Protein AF-A0A7J6VA48-F1 (afdb_monomer_lite)

Radius of gyration: 21.57 Å; chains: 1; bounding box: 66×34×60 Å

Secondary structure (DSSP, 8-state):
--HHHHHHHHHHHHHHHHHHHHHHHHHHHHHHTT--TT---------HHHHHHHHHHHHHHHHHHT-TT---HHHHHHHHHHHHHHHHTTSTT-HHHHHHHHHHHHHHS-HHHHHHHHHHHHHH-TT-HHHHHHHHHHHHHTT-HHHHHHHHHHHHHHHHHHHHHHT--

Structure (mmCIF, N/CA/C/O backbone):
data_AF-A0A7J6VA48-F1
#
_entry.id   AF-A0A7J6VA48-F1
#
loop_
_atom_site.group_PDB
_atom_site.id
_atom_site.type_symbol
_atom_site.label_atom_id
_atom_site.label_alt_id
_atom_site.label_comp_id
_atom_site.label_asym_id
_atom_site.label_entity_id
_atom_site.label_seq_id
_atom_site.pdbx_PDB_ins_code
_atom_site.Cartn_x
_atom_site.Cartn_y
_atom_site.Cartn_z
_atom_site.occupancy
_atom_site.B_iso_or_equiv
_atom_site.auth_seq_id
_atom_site.auth_comp_id
_atom_site.auth_asym_id
_atom_site.auth_atom_id
_atom_site.pdbx_PDB_model_num
ATOM 1 N N . MET A 1 1 ? 32.309 20.956 -33.824 1.00 56.97 1 MET A N 1
ATOM 2 C CA . MET A 1 1 ? 31.894 19.780 -33.026 1.00 56.97 1 MET A CA 1
ATOM 3 C C . MET A 1 1 ? 30.950 18.951 -33.887 1.00 56.97 1 MET A C 1
ATOM 5 O O . MET A 1 1 ? 29.949 19.485 -34.341 1.00 56.97 1 MET A O 1
ATOM 9 N N . ASN A 1 2 ? 31.323 17.721 -34.250 1.00 79.00 2 ASN A N 1
ATOM 10 C CA . ASN A 1 2 ? 30.588 16.938 -35.251 1.00 79.00 2 ASN A CA 1
ATOM 11 C C . ASN A 1 2 ? 29.346 16.295 -34.606 1.00 79.00 2 ASN A C 1
ATOM 13 O O . ASN A 1 2 ? 29.485 15.407 -33.763 1.00 79.00 2 ASN A O 1
ATOM 17 N N . PHE A 1 3 ? 28.148 16.752 -34.983 1.00 79.88 3 PHE A N 1
ATOM 18 C CA . PHE A 1 3 ? 26.863 16.301 -34.427 1.00 79.88 3 PHE A CA 1
ATOM 19 C C . PHE A 1 3 ? 26.699 14.775 -34.439 1.00 79.88 3 PHE A C 1
ATOM 21 O O . PHE A 1 3 ? 26.137 14.208 -33.506 1.00 79.88 3 PHE A O 1
ATOM 28 N N . VAL A 1 4 ? 27.259 14.094 -35.442 1.00 83.88 4 VAL A N 1
ATOM 29 C CA . VAL A 1 4 ? 27.203 12.629 -35.555 1.00 83.88 4 VAL A CA 1
ATOM 30 C C . VAL A 1 4 ? 27.999 11.939 -34.442 1.00 83.88 4 VAL A C 1
ATOM 32 O O . VAL A 1 4 ? 27.566 10.912 -33.923 1.00 83.88 4 VAL A O 1
ATOM 35 N N . MET A 1 5 ? 29.148 12.494 -34.040 1.00 82.19 5 MET A N 1
ATOM 36 C CA . MET A 1 5 ? 29.953 11.932 -32.947 1.00 82.19 5 MET A CA 1
ATOM 37 C C . MET A 1 5 ? 29.281 12.148 -31.591 1.00 82.19 5 MET A C 1
ATOM 39 O O . MET A 1 5 ? 29.255 11.230 -30.774 1.00 82.19 5 MET A O 1
ATOM 43 N N . LEU A 1 6 ? 28.674 13.321 -31.384 1.00 88.19 6 LEU A N 1
ATOM 44 C CA . LEU A 1 6 ? 27.886 13.602 -30.183 1.00 88.19 6 LEU A CA 1
ATOM 45 C C . LEU A 1 6 ? 26.678 12.656 -30.077 1.00 88.19 6 LEU A C 1
ATOM 47 O O . LEU A 1 6 ? 26.453 12.063 -29.025 1.00 88.19 6 LEU A O 1
ATOM 51 N N . ALA A 1 7 ? 25.948 12.455 -31.178 1.00 88.88 7 ALA A N 1
ATOM 52 C CA . ALA A 1 7 ? 24.801 11.552 -31.224 1.00 88.88 7 ALA A CA 1
ATOM 53 C C . ALA A 1 7 ? 25.192 10.093 -30.932 1.00 88.88 7 ALA A C 1
ATOM 55 O O . ALA A 1 7 ? 24.530 9.429 -30.137 1.00 88.88 7 ALA A O 1
ATOM 56 N N . LYS A 1 8 ? 26.290 9.595 -31.519 1.00 91.00 8 LYS A N 1
ATOM 57 C CA . LYS A 1 8 ? 26.803 8.243 -31.233 1.00 91.00 8 LYS A CA 1
ATOM 58 C C . LYS A 1 8 ? 27.210 8.078 -29.766 1.00 91.00 8 LYS A C 1
ATOM 60 O O . LYS A 1 8 ? 26.885 7.054 -29.171 1.00 91.00 8 LYS A O 1
ATOM 65 N N . GLY A 1 9 ? 27.868 9.087 -29.188 1.00 91.56 9 GLY A N 1
ATOM 66 C CA . GLY A 1 9 ? 28.232 9.103 -27.771 1.00 91.56 9 GLY A CA 1
ATOM 67 C C . GLY A 1 9 ? 27.006 8.984 -26.865 1.00 91.56 9 GLY A C 1
ATOM 68 O O . GLY A 1 9 ? 26.924 8.047 -26.072 1.00 91.56 9 GLY A O 1
ATOM 69 N N . LEU A 1 10 ? 26.007 9.851 -27.061 1.00 92.81 10 LEU A N 1
ATOM 70 C CA . LEU A 1 10 ? 24.755 9.818 -26.297 1.00 92.81 10 LEU A CA 1
ATOM 71 C C . LEU A 1 10 ? 24.026 8.476 -26.445 1.00 92.81 10 LEU A C 1
ATOM 73 O O . LEU A 1 10 ? 23.642 7.867 -25.451 1.00 92.81 10 LEU A O 1
ATOM 77 N N . LEU A 1 11 ? 23.877 7.961 -27.668 1.00 92.62 11 LEU A N 1
ATOM 78 C CA . LEU A 1 11 ? 23.224 6.666 -27.879 1.00 92.62 11 LEU A CA 1
ATOM 79 C C . LEU A 1 11 ? 23.936 5.542 -27.119 1.00 92.62 11 LEU A C 1
ATOM 81 O O . LEU A 1 11 ? 23.274 4.752 -26.452 1.00 92.62 11 LEU A O 1
ATOM 85 N N . SER A 1 12 ? 25.270 5.500 -27.161 1.00 93.81 12 SER A N 1
ATOM 86 C CA . SER A 1 12 ? 26.042 4.481 -26.442 1.00 93.81 12 SER A CA 1
ATOM 87 C C . SER A 1 12 ? 25.865 4.557 -24.920 1.00 93.81 12 SER A C 1
ATOM 89 O O . SER A 1 12 ? 25.785 3.521 -24.263 1.00 93.81 12 SER A O 1
ATOM 91 N N . GLU A 1 13 ? 25.714 5.764 -24.368 1.00 94.25 13 GLU A N 1
ATOM 92 C CA . GLU A 1 13 ? 25.504 5.981 -22.935 1.00 94.25 13 GLU A CA 1
ATOM 93 C C . GLU A 1 13 ? 24.102 5.540 -22.473 1.00 94.25 13 GLU A C 1
ATOM 95 O O . GLU A 1 13 ? 23.940 4.940 -21.406 1.00 94.25 13 GLU A O 1
ATOM 100 N N . TYR A 1 14 ? 23.066 5.822 -23.271 1.00 94.94 14 TYR A N 1
ATOM 101 C CA . TYR A 1 14 ? 21.672 5.569 -22.890 1.00 94.94 14 TYR A CA 1
ATOM 102 C C . TYR A 1 14 ? 21.154 4.183 -23.295 1.00 94.94 14 TYR A C 1
ATOM 104 O O . TYR A 1 14 ? 20.217 3.683 -22.664 1.00 94.94 14 TYR A O 1
ATOM 112 N N . GLN A 1 15 ? 21.754 3.527 -24.293 1.00 95.75 15 GLN A N 1
ATOM 113 C CA . GLN A 1 15 ? 21.295 2.225 -24.790 1.00 95.75 15 GLN A CA 1
ATOM 114 C C . GLN A 1 15 ? 21.180 1.148 -23.687 1.00 95.75 15 GLN A C 1
ATOM 116 O O . GLN A 1 15 ? 20.151 0.462 -23.650 1.00 95.75 15 GLN A O 1
ATOM 121 N N . PRO A 1 16 ? 22.143 0.991 -22.752 1.00 95.19 16 PRO A N 1
ATOM 122 C CA . PRO A 1 16 ? 22.023 0.010 -21.671 1.00 95.19 16 PRO A CA 1
ATOM 123 C C . PRO A 1 16 ? 20.893 0.345 -20.688 1.00 95.19 16 PRO A C 1
ATOM 125 O O . PRO A 1 16 ? 20.132 -0.544 -20.299 1.00 95.19 16 PRO A O 1
ATOM 128 N N . LYS A 1 17 ? 20.733 1.633 -20.338 1.00 93.50 17 LYS A N 1
ATOM 129 C CA . LYS A 1 17 ? 19.669 2.124 -19.443 1.00 93.50 17 LYS A CA 1
ATOM 130 C C . LYS A 1 17 ? 18.289 1.837 -20.043 1.00 93.50 17 LYS A C 1
ATOM 132 O O . LYS A 1 17 ? 17.420 1.288 -19.368 1.00 93.50 17 LYS A O 1
ATOM 137 N N . TYR A 1 18 ? 18.118 2.126 -21.334 1.00 95.19 18 TYR A N 1
ATOM 138 C CA . TYR A 1 18 ? 16.899 1.814 -22.078 1.00 95.19 18 TYR A CA 1
ATOM 139 C C . TYR A 1 18 ? 16.621 0.307 -22.128 1.00 95.19 18 TYR A C 1
ATOM 141 O O . TYR A 1 18 ? 15.497 -0.119 -21.867 1.00 95.19 18 TYR A O 1
ATOM 149 N N . ASN A 1 19 ? 17.631 -0.516 -22.427 1.00 95.94 19 ASN A N 1
ATOM 150 C CA . ASN A 1 19 ? 17.461 -1.968 -22.487 1.00 95.94 19 ASN A CA 1
ATOM 151 C C . ASN A 1 19 ? 17.008 -2.540 -21.136 1.00 95.94 19 ASN A C 1
ATOM 153 O O . ASN A 1 19 ? 16.064 -3.329 -21.108 1.00 95.94 19 ASN A O 1
ATOM 157 N N . SER A 1 20 ? 17.619 -2.098 -20.032 1.00 95.56 20 SER A N 1
ATOM 158 C CA . SER A 1 20 ? 17.212 -2.472 -18.672 1.00 95.56 20 SER A CA 1
ATOM 159 C C . SER A 1 20 ? 15.767 -2.049 -18.376 1.00 95.56 20 SER A C 1
ATOM 161 O O . SER A 1 20 ? 14.930 -2.881 -18.019 1.00 95.56 20 SER A O 1
ATOM 163 N N . ALA A 1 21 ? 15.425 -0.781 -18.636 1.00 95.69 21 ALA A N 1
ATOM 164 C CA . ALA A 1 21 ? 14.071 -0.266 -18.438 1.00 95.69 21 ALA A CA 1
ATOM 165 C C . ALA A 1 21 ? 13.024 -1.037 -19.261 1.00 95.69 21 ALA A C 1
ATOM 167 O O . ALA A 1 21 ? 11.941 -1.344 -18.762 1.00 95.69 21 ALA A O 1
ATOM 168 N N . ARG A 1 22 ? 13.358 -1.406 -20.503 1.00 97.69 22 ARG A N 1
ATOM 169 C CA . ARG A 1 22 ? 12.490 -2.185 -21.391 1.00 97.69 22 ARG A CA 1
ATOM 170 C C . ARG A 1 22 ? 12.239 -3.599 -20.871 1.00 97.69 22 ARG A C 1
ATOM 172 O O . ARG A 1 22 ? 11.116 -4.083 -20.993 1.00 97.69 22 ARG A O 1
ATOM 179 N N . VAL A 1 23 ? 13.248 -4.258 -20.300 1.00 97.81 23 VAL A N 1
ATOM 180 C CA . VAL A 1 23 ? 13.080 -5.582 -19.677 1.00 97.81 23 VAL A CA 1
ATOM 181 C C . VAL A 1 23 ? 12.140 -5.482 -18.477 1.00 97.81 23 VAL A C 1
ATOM 183 O O . VAL A 1 23 ? 11.144 -6.199 -18.430 1.00 97.81 23 VAL A O 1
ATOM 186 N N . VAL A 1 24 ? 12.379 -4.530 -17.570 1.00 97.81 24 VAL A N 1
ATOM 187 C CA . VAL A 1 24 ? 11.508 -4.322 -16.401 1.00 97.81 24 VAL A CA 1
ATOM 188 C C . VAL A 1 24 ? 10.078 -3.971 -16.819 1.00 97.81 24 VAL A C 1
ATOM 190 O O . VAL A 1 24 ? 9.125 -4.460 -16.219 1.00 97.81 24 VAL A O 1
ATOM 193 N N . TYR A 1 25 ? 9.906 -3.150 -17.858 1.00 97.69 25 TYR A N 1
ATOM 194 C CA . TYR A 1 25 ? 8.587 -2.829 -18.403 1.00 97.69 25 TYR A CA 1
ATOM 195 C C . TYR A 1 25 ? 7.849 -4.076 -18.905 1.00 97.69 25 TYR A C 1
ATOM 197 O O . TYR A 1 25 ? 6.679 -4.254 -18.575 1.00 97.69 25 TYR A O 1
ATOM 205 N N . ARG A 1 26 ? 8.520 -4.948 -19.668 1.00 98.31 26 ARG A N 1
ATOM 206 C CA . ARG A 1 26 ? 7.912 -6.188 -20.179 1.00 98.31 26 ARG A CA 1
ATOM 207 C C . ARG A 1 26 ? 7.466 -7.112 -19.052 1.00 98.31 26 ARG A C 1
ATOM 209 O O . ARG A 1 26 ? 6.380 -7.671 -19.137 1.00 98.31 26 ARG A O 1
ATOM 216 N N . GLU A 1 27 ? 8.271 -7.239 -18.001 1.00 98.12 27 GLU A N 1
ATOM 217 C CA . GLU A 1 27 ? 7.896 -8.030 -16.826 1.00 98.12 27 GLU A CA 1
ATOM 218 C C . GLU A 1 27 ? 6.724 -7.398 -16.068 1.00 98.12 27 GLU A C 1
ATOM 220 O O . GLU A 1 27 ? 5.746 -8.084 -15.787 1.00 98.12 27 GLU A O 1
ATOM 225 N N . ARG A 1 28 ? 6.751 -6.079 -15.831 1.00 98.38 28 ARG A N 1
ATOM 226 C CA . ARG A 1 28 ? 5.640 -5.350 -15.196 1.00 98.38 28 ARG A CA 1
ATOM 227 C C . ARG A 1 28 ? 4.329 -5.514 -15.953 1.00 98.38 28 ARG A C 1
ATOM 229 O O . ARG A 1 28 ? 3.280 -5.666 -15.332 1.00 98.38 28 ARG A O 1
ATOM 236 N N . LYS A 1 29 ? 4.387 -5.444 -17.285 1.00 98.06 29 LYS A N 1
ATOM 237 C CA . LYS A 1 29 ? 3.209 -5.498 -18.149 1.00 98.06 29 LYS A CA 1
ATOM 238 C C . LYS A 1 29 ? 2.373 -6.757 -17.895 1.00 98.06 29 LYS A C 1
ATOM 240 O O . LYS A 1 29 ? 1.157 -6.657 -17.894 1.00 98.06 29 LYS A O 1
ATOM 245 N N . LYS A 1 30 ? 3.005 -7.888 -17.565 1.00 98.38 30 LYS A N 1
ATOM 246 C CA . LYS A 1 30 ? 2.307 -9.139 -17.221 1.00 98.38 30 LYS A CA 1
ATOM 247 C C . LYS A 1 30 ? 1.344 -8.983 -16.039 1.00 98.38 30 LYS A C 1
ATOM 249 O O . LYS A 1 30 ? 0.289 -9.593 -16.050 1.00 98.38 30 LYS A O 1
ATOM 254 N N . TYR A 1 31 ? 1.698 -8.163 -15.049 1.00 98.38 31 TYR A N 1
ATOM 255 C CA . TYR A 1 31 ? 0.857 -7.895 -13.879 1.00 98.38 31 TYR A CA 1
ATOM 256 C C . TYR A 1 31 ? -0.189 -6.817 -14.166 1.00 98.38 31 TYR A C 1
ATOM 258 O O . TYR A 1 31 ? -1.342 -6.950 -13.781 1.00 98.38 31 TYR A O 1
ATOM 266 N N . VAL A 1 32 ? 0.215 -5.751 -14.862 1.00 97.62 32 VAL A N 1
ATOM 267 C CA . VAL A 1 32 ? -0.674 -4.635 -15.228 1.00 97.62 32 VAL A CA 1
ATOM 268 C C . VAL A 1 32 ? -1.808 -5.088 -16.150 1.00 97.62 32 VAL A C 1
ATOM 270 O O . VAL A 1 32 ? -2.923 -4.597 -16.017 1.00 97.62 32 VAL A O 1
ATOM 273 N N . ASP A 1 33 ? -1.545 -6.048 -17.037 1.00 97.81 33 ASP A N 1
ATOM 274 C CA . ASP A 1 33 ? -2.553 -6.612 -17.939 1.00 97.81 33 ASP A CA 1
ATOM 275 C C . ASP A 1 33 ? -3.579 -7.511 -17.209 1.00 97.81 33 ASP A C 1
ATOM 277 O O . ASP A 1 33 ? -4.615 -7.831 -17.786 1.00 97.81 33 ASP A O 1
ATOM 281 N N . GLU A 1 34 ? -3.332 -7.913 -15.950 1.00 97.81 34 GLU A N 1
ATOM 282 C CA . GLU A 1 34 ? -4.320 -8.625 -15.113 1.00 97.81 34 GLU A CA 1
ATOM 283 C C . GLU A 1 34 ? -5.321 -7.671 -14.421 1.00 97.81 34 GLU A C 1
ATOM 285 O O . GLU A 1 34 ? -6.350 -8.131 -13.913 1.00 97.81 34 GLU A O 1
ATOM 290 N N . ILE A 1 35 ? -5.037 -6.362 -14.393 1.00 97.94 35 ILE A N 1
ATOM 291 C CA . ILE A 1 35 ? -5.826 -5.356 -13.669 1.00 97.94 35 ILE A CA 1
ATOM 292 C C . ILE A 1 35 ? -6.985 -4.845 -14.533 1.00 97.94 35 ILE A C 1
ATOM 294 O O . ILE A 1 35 ? -6.794 -4.422 -15.673 1.00 97.94 35 ILE A O 1
ATOM 298 N N . ASP A 1 36 ? -8.186 -4.852 -13.957 1.00 96.12 36 ASP A N 1
ATOM 299 C CA . ASP A 1 36 ? -9.391 -4.235 -14.512 1.00 96.12 36 ASP A CA 1
ATOM 300 C C . ASP A 1 36 ? -9.459 -2.761 -14.084 1.00 96.12 36 ASP A C 1
ATOM 302 O O . ASP A 1 36 ? -9.802 -2.441 -12.945 1.00 96.12 36 ASP A O 1
ATOM 306 N N . TRP A 1 37 ? -9.108 -1.864 -15.005 1.00 94.00 37 TRP A N 1
ATOM 307 C CA . TRP A 1 37 ? -9.045 -0.419 -14.763 1.00 94.00 37 TRP A CA 1
ATOM 308 C C . TRP A 1 37 ? -10.420 0.258 -14.705 1.00 94.00 37 TRP A C 1
ATOM 310 O O . TRP A 1 37 ? -10.493 1.409 -14.272 1.00 94.00 37 TRP A O 1
ATOM 320 N N . ASP A 1 38 ? -11.484 -0.451 -15.094 1.00 93.81 38 ASP A N 1
ATOM 321 C CA . ASP A 1 38 ? -12.867 0.035 -15.075 1.00 93.81 38 ASP A CA 1
ATOM 322 C C . ASP A 1 38 ? -13.609 -0.377 -13.787 1.00 93.81 38 ASP A C 1
ATOM 324 O O . ASP A 1 38 ? -14.791 -0.072 -13.604 1.00 93.81 38 ASP A O 1
ATOM 328 N N . MET A 1 39 ? -12.931 -1.081 -12.872 1.00 92.19 39 MET A N 1
ATOM 329 C CA . MET A 1 39 ? -13.490 -1.455 -11.576 1.00 92.19 39 MET A CA 1
ATOM 330 C C . MET A 1 39 ? -13.766 -0.211 -10.716 1.00 92.19 39 MET A C 1
ATOM 332 O O . MET A 1 39 ? -12.964 0.715 -10.649 1.00 92.19 39 MET A O 1
ATOM 336 N N . LEU A 1 40 ? -14.898 -0.203 -10.011 1.00 92.50 40 LEU A N 1
ATOM 337 C CA . LEU A 1 40 ? -15.221 0.841 -9.040 1.00 92.50 40 LEU A CA 1
ATOM 338 C C . LEU A 1 40 ? -14.761 0.432 -7.640 1.00 92.50 40 LEU A C 1
ATOM 340 O O . LEU A 1 40 ? -14.860 -0.738 -7.266 1.00 92.50 40 LEU A O 1
ATOM 344 N N . ALA A 1 41 ? -14.327 1.412 -6.849 1.00 94.19 41 ALA A N 1
ATOM 345 C CA . ALA A 1 41 ? -14.080 1.223 -5.428 1.00 94.19 41 ALA A CA 1
ATOM 346 C C . ALA A 1 41 ? -15.403 1.060 -4.676 1.00 94.19 41 ALA A C 1
ATOM 348 O O . ALA A 1 41 ? -16.029 2.036 -4.268 1.00 94.19 41 ALA A O 1
ATOM 349 N N . VAL A 1 42 ? -15.823 -0.190 -4.508 1.00 92.69 42 VAL A N 1
ATOM 350 C CA . VAL A 1 42 ? -16.987 -0.577 -3.705 1.00 92.69 42 VAL A CA 1
ATOM 351 C C . VAL A 1 42 ? -16.548 -1.477 -2.547 1.00 92.69 42 VAL A C 1
ATOM 353 O O . VAL A 1 42 ? -15.494 -2.118 -2.641 1.00 92.69 42 VAL A O 1
ATOM 356 N N . PRO A 1 43 ? -17.305 -1.524 -1.436 1.00 94.06 43 PRO A N 1
ATOM 357 C CA . PRO A 1 43 ? -17.053 -2.482 -0.367 1.00 94.06 43 PRO A CA 1
ATOM 358 C C . PRO A 1 43 ? -17.013 -3.925 -0.897 1.00 94.06 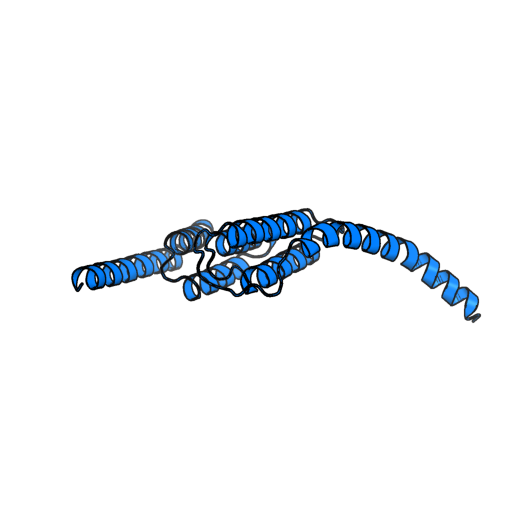43 PRO A C 1
ATOM 360 O O . PRO A 1 43 ? -17.830 -4.261 -1.757 1.00 94.06 43 PRO A O 1
ATOM 363 N N . PRO A 1 44 ? -16.088 -4.774 -0.409 1.00 92.12 44 PRO A N 1
ATOM 364 C CA . PRO A 1 44 ? -15.977 -6.154 -0.868 1.00 92.12 44 PRO A CA 1
ATOM 365 C C . PRO A 1 44 ? -17.277 -6.921 -0.619 1.00 92.12 44 PRO A C 1
ATOM 367 O O . PRO A 1 44 ? -17.771 -6.977 0.507 1.00 92.12 44 PRO A O 1
ATOM 370 N N . THR A 1 45 ? -17.802 -7.553 -1.666 1.00 93.25 45 THR A N 1
ATOM 371 C CA . THR A 1 45 ? -18.955 -8.462 -1.584 1.00 93.25 45 THR A CA 1
ATOM 372 C C . THR A 1 45 ? -18.526 -9.927 -1.494 1.00 93.25 45 THR A C 1
ATOM 374 O O . THR A 1 45 ? -19.345 -10.801 -1.216 1.00 93.25 45 THR A O 1
ATOM 377 N N . GLY A 1 46 ? -17.235 -10.200 -1.717 1.00 90.69 46 GLY A N 1
ATOM 378 C CA . GLY A 1 46 ? -16.671 -11.548 -1.765 1.00 90.69 46 GLY A CA 1
ATOM 379 C C . GLY A 1 46 ? -16.862 -12.214 -3.126 1.00 90.69 46 GLY A C 1
ATOM 380 O O . GLY A 1 46 ? -16.786 -13.439 -3.239 1.00 90.69 46 GLY A O 1
ATOM 381 N N . SER A 1 47 ? -17.139 -11.432 -4.174 1.00 94.44 47 SER A N 1
ATOM 382 C CA . SER A 1 47 ? -17.314 -11.990 -5.512 1.00 94.44 47 SER A CA 1
ATOM 383 C C . SER A 1 47 ? -15.991 -12.520 -6.068 1.00 94.44 47 SER A C 1
ATOM 385 O O . SER A 1 47 ? -14.911 -11.982 -5.819 1.00 94.44 47 SER A O 1
ATOM 387 N N . TYR A 1 48 ? -16.070 -13.542 -6.920 1.00 94.12 48 TYR A N 1
ATOM 388 C CA . TYR A 1 48 ? -14.883 -14.084 -7.587 1.00 94.12 48 TYR A CA 1
ATOM 389 C C . TYR A 1 48 ? -14.119 -13.022 -8.402 1.00 94.12 48 TYR A C 1
ATOM 391 O O . TYR A 1 48 ? -12.889 -13.053 -8.472 1.00 94.12 48 TYR A O 1
ATOM 399 N N . LYS A 1 49 ? -14.835 -12.071 -9.022 1.00 92.75 49 LYS A N 1
ATOM 400 C CA . LYS A 1 49 ? -14.216 -10.996 -9.811 1.00 92.75 49 LYS A CA 1
ATOM 401 C C . LYS A 1 49 ? -13.391 -10.062 -8.920 1.00 92.75 49 LYS A C 1
ATOM 403 O O . LYS A 1 49 ? -12.262 -9.742 -9.285 1.00 92.75 49 LYS A O 1
ATOM 408 N N . GLU A 1 50 ? -13.939 -9.659 -7.775 1.00 93.69 50 GLU A N 1
ATOM 409 C CA . GLU A 1 50 ? -13.239 -8.839 -6.778 1.00 93.69 50 GLU A CA 1
ATOM 410 C C . GLU A 1 50 ? -12.002 -9.558 -6.247 1.00 93.69 50 GLU A C 1
ATOM 412 O O . GLU A 1 50 ? -10.915 -8.992 -6.288 1.00 93.69 50 GLU A O 1
ATOM 417 N N . GLU A 1 51 ? -12.139 -10.823 -5.844 1.00 95.31 51 GLU A N 1
ATOM 418 C CA . GLU A 1 51 ? -11.027 -11.610 -5.303 1.00 95.31 51 GLU A CA 1
ATOM 419 C C . GLU A 1 51 ? -9.884 -11.747 -6.320 1.00 95.31 51 GLU A C 1
ATOM 421 O O . GLU A 1 51 ? -8.703 -11.598 -5.998 1.00 95.31 51 GLU A O 1
ATOM 426 N N . LYS A 1 52 ? -10.225 -11.953 -7.598 1.00 96.88 52 LYS A N 1
ATOM 427 C CA . LYS A 1 52 ? -9.238 -11.978 -8.680 1.00 96.88 52 LYS A CA 1
ATOM 428 C C . LYS A 1 52 ? -8.500 -10.641 -8.810 1.00 96.88 52 LYS A C 1
ATOM 430 O O . LYS A 1 52 ? -7.281 -10.647 -8.983 1.00 96.88 52 LYS A O 1
ATOM 435 N N . GLN A 1 53 ? -9.211 -9.515 -8.737 1.00 97.06 53 GLN A N 1
ATOM 436 C CA . GLN A 1 53 ? -8.606 -8.180 -8.826 1.00 97.06 53 GLN A CA 1
ATOM 437 C C . GLN A 1 53 ? -7.763 -7.843 -7.594 1.00 97.06 53 GLN A C 1
ATOM 439 O O . GLN A 1 53 ? -6.645 -7.347 -7.729 1.00 97.06 53 GLN A O 1
ATOM 444 N N . TYR A 1 54 ? -8.238 -8.206 -6.406 1.00 97.12 54 TYR A N 1
ATOM 445 C CA . TYR A 1 54 ? -7.489 -8.127 -5.158 1.00 97.12 54 TYR A CA 1
ATOM 446 C C . TYR A 1 54 ? -6.141 -8.860 -5.263 1.00 97.12 54 TYR A C 1
ATOM 448 O O . TYR A 1 54 ? -5.077 -8.284 -5.011 1.00 97.12 54 TYR A O 1
ATOM 456 N N . MET A 1 55 ? -6.157 -10.103 -5.748 1.00 98.19 55 MET A N 1
ATOM 457 C CA . MET A 1 55 ? -4.940 -10.888 -5.956 1.00 98.19 55 MET A CA 1
ATOM 458 C C . MET A 1 55 ? -4.025 -10.294 -7.039 1.00 98.19 55 MET A C 1
ATOM 460 O O . MET A 1 55 ? -2.804 -10.296 -6.866 1.00 98.19 55 MET A O 1
ATOM 464 N N . ALA A 1 56 ? -4.575 -9.759 -8.135 1.00 98.50 56 ALA A N 1
ATOM 465 C CA . ALA A 1 56 ? -3.794 -9.106 -9.191 1.00 98.50 56 ALA A CA 1
ATOM 466 C C . ALA A 1 56 ? -3.016 -7.888 -8.659 1.00 98.50 56 ALA A C 1
ATOM 468 O O . ALA A 1 56 ? -1.802 -7.781 -8.868 1.00 98.50 56 ALA A O 1
ATOM 469 N N . TRP A 1 57 ? -3.675 -7.022 -7.882 1.00 98.56 57 TRP A N 1
ATOM 470 C CA . TRP A 1 57 ? -3.030 -5.876 -7.240 1.00 98.56 57 TRP A CA 1
ATOM 471 C C . TRP A 1 57 ? -1.930 -6.292 -6.263 1.00 98.56 57 TRP A C 1
ATOM 473 O O . TRP A 1 57 ? -0.830 -5.735 -6.304 1.00 98.56 57 TRP A O 1
ATOM 483 N N . LYS A 1 58 ? -2.166 -7.318 -5.434 1.00 98.56 58 LYS A N 1
ATOM 484 C CA . LYS A 1 58 ? -1.143 -7.832 -4.506 1.00 98.56 58 LYS A CA 1
ATOM 485 C C . LYS A 1 58 ? 0.088 -8.366 -5.224 1.00 98.56 58 LYS A C 1
ATOM 487 O O . LYS A 1 58 ? 1.205 -8.109 -4.774 1.00 98.56 58 LYS A O 1
ATOM 492 N N . LYS A 1 59 ? -0.083 -9.054 -6.359 1.00 98.69 59 LYS A N 1
ATOM 493 C CA . LYS A 1 59 ? 1.049 -9.491 -7.191 1.00 98.69 59 LYS A CA 1
ATOM 494 C C . LYS A 1 59 ? 1.841 -8.302 -7.742 1.00 98.69 59 LYS A C 1
ATOM 496 O O . LYS A 1 59 ? 3.068 -8.329 -7.685 1.00 98.69 59 LYS A O 1
ATOM 501 N N . LEU A 1 60 ? 1.171 -7.255 -8.239 1.00 98.75 60 LEU A N 1
ATOM 502 C CA . LEU A 1 60 ? 1.851 -6.055 -8.744 1.00 98.75 60 LEU A CA 1
ATOM 503 C C . LEU A 1 60 ? 2.621 -5.325 -7.631 1.00 98.75 60 LEU A C 1
ATOM 505 O O . LEU A 1 60 ? 3.774 -4.940 -7.828 1.00 98.75 60 LEU A O 1
ATOM 509 N N . ILE A 1 61 ? 2.018 -5.176 -6.449 1.00 98.75 61 ILE A N 1
ATOM 510 C CA . ILE A 1 61 ? 2.675 -4.582 -5.276 1.00 98.75 61 ILE A CA 1
ATOM 511 C C . ILE A 1 61 ? 3.904 -5.406 -4.880 1.00 98.75 61 ILE A C 1
ATOM 513 O O . ILE A 1 61 ? 4.979 -4.842 -4.679 1.00 98.75 61 ILE A O 1
ATOM 517 N N . ALA A 1 62 ? 3.781 -6.735 -4.810 1.00 98.62 62 ALA A N 1
ATOM 518 C CA . ALA A 1 62 ? 4.899 -7.624 -4.501 1.00 98.62 62 ALA A CA 1
ATOM 519 C C . ALA A 1 62 ? 6.029 -7.519 -5.540 1.00 98.62 62 ALA A C 1
ATOM 521 O O . ALA A 1 62 ? 7.203 -7.471 -5.171 1.00 98.62 62 ALA A O 1
ATOM 522 N N . PHE A 1 63 ? 5.682 -7.417 -6.827 1.00 98.62 63 PHE A N 1
ATOM 523 C CA . PHE A 1 63 ? 6.648 -7.191 -7.900 1.00 98.62 63 PHE A CA 1
ATOM 524 C C . PHE A 1 63 ? 7.430 -5.885 -7.699 1.00 98.62 63 PHE A C 1
ATOM 526 O O . PHE A 1 63 ? 8.656 -5.899 -7.780 1.00 98.62 63 PHE A O 1
ATOM 533 N N . GLU A 1 64 ? 6.761 -4.770 -7.389 1.00 98.44 64 GLU A N 1
ATOM 534 C CA . GLU A 1 64 ? 7.441 -3.486 -7.153 1.00 98.44 64 GLU A CA 1
ATOM 535 C C . GLU A 1 64 ? 8.244 -3.484 -5.837 1.00 98.44 64 GLU A C 1
ATOM 537 O O . GLU A 1 64 ? 9.344 -2.927 -5.804 1.00 98.44 64 GLU A O 1
ATOM 542 N N . LYS A 1 65 ? 7.771 -4.169 -4.781 1.00 98.06 65 LYS A N 1
ATOM 543 C CA . LYS A 1 65 ? 8.536 -4.399 -3.535 1.00 98.06 65 LYS A CA 1
ATOM 544 C C . LYS A 1 65 ? 9.852 -5.143 -3.780 1.00 98.06 65 LYS A C 1
ATOM 546 O O . LYS A 1 65 ? 10.818 -4.918 -3.056 1.00 98.06 65 LYS A O 1
ATOM 551 N N . GLY A 1 66 ? 9.918 -5.971 -4.823 1.00 97.94 66 GLY A N 1
ATOM 552 C CA . GLY A 1 66 ? 11.141 -6.646 -5.261 1.00 97.94 66 GLY A CA 1
ATOM 553 C C . GLY A 1 66 ? 12.212 -5.725 -5.860 1.00 97.94 66 GLY A C 1
ATOM 554 O O . GLY A 1 66 ? 13.290 -6.211 -6.195 1.00 97.94 66 GLY A O 1
ATOM 555 N N . ASN A 1 67 ? 11.937 -4.421 -6.012 1.00 97.69 67 ASN A N 1
ATOM 556 C CA . ASN A 1 67 ? 12.829 -3.429 -6.621 1.00 97.69 67 ASN A CA 1
ATOM 557 C C . ASN A 1 67 ? 13.442 -3.927 -7.951 1.00 97.69 67 ASN A C 1
ATOM 559 O O . ASN A 1 67 ? 14.667 -4.049 -8.081 1.00 97.69 67 ASN A O 1
ATOM 563 N N . PRO A 1 68 ? 12.614 -4.243 -8.965 1.00 97.44 68 PRO A N 1
ATOM 564 C CA . PRO A 1 68 ? 13.081 -4.875 -10.198 1.00 97.44 68 PRO A CA 1
ATOM 565 C C . PRO A 1 68 ? 14.044 -3.983 -10.998 1.00 97.44 68 PRO A C 1
ATOM 567 O O . PRO A 1 68 ? 14.839 -4.485 -11.789 1.00 97.44 68 PRO A O 1
ATOM 570 N N . GLN A 1 69 ? 14.012 -2.663 -10.783 1.00 95.19 69 GLN A N 1
ATOM 571 C CA . GLN A 1 69 ? 14.950 -1.707 -11.374 1.00 95.19 69 GLN A CA 1
ATOM 572 C C . GLN A 1 69 ? 16.301 -1.653 -10.659 1.00 95.19 69 GLN A C 1
ATOM 574 O O . GLN A 1 69 ? 17.223 -1.046 -11.201 1.00 95.19 69 GLN A O 1
ATOM 579 N N . ARG A 1 70 ? 16.421 -2.250 -9.464 1.00 95.69 70 ARG A N 1
ATOM 580 C CA . ARG A 1 70 ? 17.612 -2.179 -8.604 1.00 95.69 70 ARG A CA 1
ATOM 581 C C . ARG A 1 70 ? 18.059 -0.733 -8.361 1.00 95.69 70 ARG A C 1
ATOM 583 O O . ARG A 1 70 ? 19.241 -0.411 -8.454 1.00 95.69 70 ARG A O 1
ATOM 590 N N . ILE A 1 71 ? 17.087 0.140 -8.105 1.00 95.88 71 ILE A N 1
ATOM 591 C CA . ILE A 1 71 ? 17.310 1.561 -7.808 1.00 95.88 71 ILE A CA 1
ATOM 592 C C . ILE A 1 71 ? 17.513 1.777 -6.310 1.00 95.88 71 ILE A C 1
ATOM 594 O O . ILE A 1 71 ? 17.329 0.857 -5.510 1.00 95.88 71 ILE A O 1
ATOM 598 N N . ASP A 1 72 ? 17.899 2.994 -5.931 1.00 96.69 72 ASP A N 1
ATOM 599 C CA . ASP A 1 72 ? 18.068 3.360 -4.530 1.00 96.69 72 ASP A CA 1
ATOM 600 C C . ASP A 1 72 ? 16.769 3.174 -3.727 1.00 96.69 72 ASP A C 1
ATOM 602 O O . ASP A 1 72 ? 15.655 3.268 -4.254 1.00 96.69 72 ASP A O 1
ATOM 606 N N . THR A 1 73 ? 16.924 2.924 -2.428 1.00 95.81 73 THR A N 1
ATOM 607 C CA . THR A 1 73 ? 15.817 2.623 -1.517 1.00 95.81 7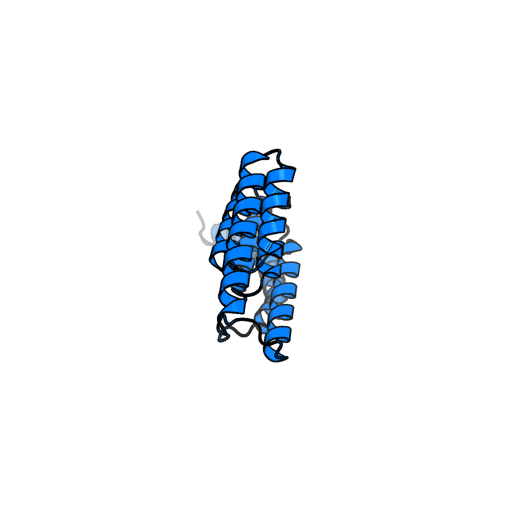3 THR A CA 1
ATOM 608 C C . THR A 1 73 ? 14.754 3.721 -1.506 1.00 95.81 73 THR A C 1
ATOM 610 O O . THR A 1 73 ? 13.564 3.413 -1.523 1.00 95.81 73 THR A O 1
ATOM 613 N N . ALA A 1 74 ? 15.146 4.999 -1.536 1.00 96.06 74 ALA A N 1
ATOM 614 C CA . ALA A 1 74 ? 14.191 6.103 -1.498 1.00 96.06 74 ALA A CA 1
ATOM 615 C C . ALA A 1 74 ? 13.339 6.152 -2.776 1.00 96.06 74 ALA A C 1
ATOM 617 O O . ALA A 1 74 ? 12.113 6.265 -2.700 1.00 96.06 74 ALA A O 1
ATOM 618 N N . SER A 1 75 ? 13.959 6.011 -3.949 1.00 97.38 75 SER A N 1
ATOM 619 C CA . SER A 1 75 ? 13.246 5.951 -5.229 1.00 97.38 75 SER A CA 1
ATOM 620 C C . SER A 1 75 ? 12.377 4.698 -5.348 1.00 97.38 75 SER A C 1
ATOM 622 O O . SER A 1 75 ? 11.235 4.792 -5.806 1.00 97.38 75 SER A O 1
ATOM 624 N N . SER A 1 76 ? 12.871 3.544 -4.888 1.00 97.75 76 SER A N 1
ATOM 625 C CA . SER A 1 76 ? 12.098 2.298 -4.829 1.00 97.75 76 SER A CA 1
ATOM 626 C C . SER A 1 76 ? 10.853 2.465 -3.956 1.00 97.75 76 SER A C 1
ATOM 628 O O . SER A 1 76 ? 9.743 2.160 -4.389 1.00 97.75 76 SER A O 1
ATOM 630 N N . ASN A 1 77 ? 10.996 3.042 -2.762 1.00 97.44 77 ASN A N 1
ATOM 631 C CA . ASN A 1 77 ? 9.871 3.274 -1.857 1.00 97.44 77 ASN A CA 1
ATOM 632 C C . ASN A 1 77 ? 8.833 4.237 -2.426 1.00 97.44 77 ASN A C 1
ATOM 634 O O . ASN A 1 77 ? 7.641 3.974 -2.296 1.00 97.44 77 ASN A O 1
ATOM 638 N N . ARG A 1 78 ? 9.246 5.316 -3.108 1.00 97.81 78 ARG A N 1
ATOM 639 C CA . ARG A 1 78 ? 8.298 6.209 -3.803 1.00 97.81 78 ARG A CA 1
ATOM 640 C C . ARG A 1 78 ? 7.497 5.465 -4.867 1.00 97.81 78 ARG A C 1
ATOM 642 O O . ARG A 1 78 ? 6.306 5.713 -5.022 1.00 97.81 78 ARG A O 1
ATOM 649 N N . ARG A 1 79 ? 8.137 4.543 -5.586 1.00 97.88 79 ARG A N 1
ATOM 650 C CA . ARG A 1 79 ? 7.486 3.734 -6.619 1.00 97.88 79 ARG A CA 1
ATOM 651 C C . ARG A 1 79 ? 6.485 2.732 -6.035 1.00 97.88 79 ARG A C 1
ATOM 653 O O . ARG A 1 79 ? 5.387 2.578 -6.569 1.00 97.88 79 ARG A O 1
ATOM 660 N N . ILE A 1 80 ? 6.843 2.090 -4.928 1.00 98.50 80 ILE A N 1
ATOM 661 C CA . ILE A 1 80 ? 5.957 1.176 -4.198 1.00 98.50 80 ILE A CA 1
ATOM 662 C C . ILE A 1 80 ? 4.767 1.950 -3.625 1.00 98.50 80 ILE A C 1
ATOM 664 O O . ILE A 1 80 ? 3.626 1.553 -3.837 1.00 98.50 80 ILE A O 1
ATOM 668 N N . ALA A 1 81 ? 5.015 3.103 -2.996 1.00 98.50 81 ALA A N 1
ATOM 669 C CA . ALA A 1 81 ? 3.967 3.984 -2.490 1.00 98.50 81 ALA A CA 1
ATOM 670 C C . ALA A 1 81 ? 3.010 4.431 -3.600 1.00 98.50 81 ALA A C 1
ATOM 672 O O . ALA A 1 81 ? 1.801 4.344 -3.431 1.00 98.50 81 ALA A O 1
ATOM 673 N N . PHE A 1 82 ? 3.535 4.823 -4.765 1.00 98.50 82 PHE A N 1
ATOM 674 C CA . PHE A 1 82 ? 2.702 5.140 -5.925 1.00 98.50 82 PHE A CA 1
ATOM 675 C C . PHE A 1 82 ? 1.808 3.959 -6.328 1.00 98.50 82 PHE A C 1
ATOM 677 O O . PHE A 1 82 ? 0.627 4.147 -6.589 1.00 98.50 82 PHE A O 1
ATOM 684 N N . THR A 1 83 ? 2.339 2.736 -6.321 1.00 98.62 83 THR A N 1
ATOM 685 C CA . THR A 1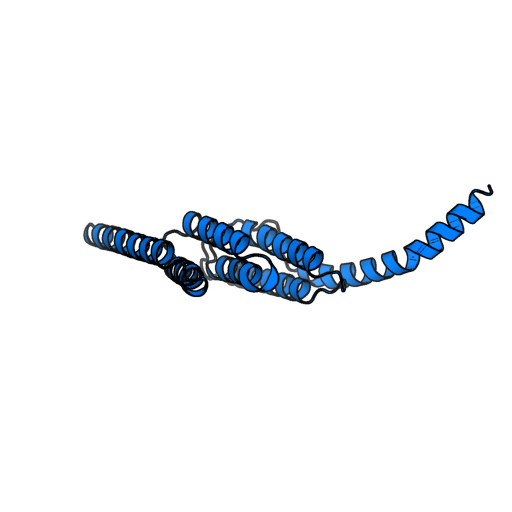 83 ? 1.572 1.525 -6.661 1.00 98.62 83 THR A CA 1
ATOM 686 C C . THR A 1 83 ? 0.456 1.250 -5.648 1.00 98.62 83 THR A C 1
ATOM 688 O O . THR A 1 83 ? -0.645 0.885 -6.052 1.00 98.62 83 THR A O 1
ATOM 691 N N . TYR A 1 84 ? 0.696 1.484 -4.354 1.00 98.75 84 TYR A N 1
ATOM 692 C CA . TYR A 1 84 ? -0.352 1.427 -3.332 1.00 98.75 84 TYR A CA 1
ATOM 693 C C . TYR A 1 84 ? -1.432 2.485 -3.527 1.00 98.75 84 TYR A C 1
ATOM 695 O O . TYR A 1 84 ? -2.608 2.160 -3.427 1.00 98.75 84 TYR A O 1
ATOM 703 N N . GLU A 1 85 ? -1.061 3.731 -3.828 1.00 98.50 85 GLU A N 1
ATOM 704 C CA . GLU A 1 85 ? -2.046 4.788 -4.083 1.00 98.50 85 GLU A CA 1
ATOM 705 C C . GLU A 1 85 ? -2.926 4.443 -5.290 1.00 98.50 85 GLU A C 1
ATOM 707 O O . GLU A 1 85 ? -4.135 4.630 -5.227 1.00 98.50 85 GLU A O 1
ATOM 712 N N . GLN A 1 86 ? -2.348 3.879 -6.359 1.00 98.19 86 GLN A N 1
ATOM 713 C CA . GLN A 1 86 ? -3.129 3.375 -7.495 1.00 98.19 86 GLN A CA 1
ATOM 714 C C . GLN A 1 86 ? -4.046 2.217 -7.083 1.00 98.19 86 GLN A C 1
ATOM 716 O O . GLN A 1 86 ? -5.225 2.231 -7.412 1.00 98.19 86 GLN A O 1
ATOM 721 N N . CYS A 1 87 ? -3.537 1.249 -6.317 1.00 98.50 87 CYS A N 1
ATOM 722 C CA . CYS A 1 87 ? -4.328 0.134 -5.793 1.00 98.50 87 CYS A CA 1
ATOM 723 C C . CYS A 1 87 ? -5.536 0.626 -4.978 1.00 98.50 87 CYS A C 1
ATOM 725 O O . CYS A 1 87 ? -6.662 0.178 -5.187 1.00 98.50 87 CYS A O 1
ATOM 727 N N . LEU A 1 88 ? -5.326 1.610 -4.102 1.00 98.25 88 LEU A N 1
ATOM 728 C CA . LEU A 1 88 ? -6.363 2.196 -3.253 1.00 98.25 88 LEU A CA 1
ATOM 729 C C . LEU A 1 88 ? -7.421 2.996 -4.023 1.00 98.25 88 LEU A C 1
ATOM 731 O O . LEU A 1 88 ? -8.481 3.251 -3.460 1.00 98.25 88 LEU A O 1
ATOM 735 N N . MET A 1 89 ? -7.199 3.352 -5.294 1.00 96.75 89 MET A N 1
ATOM 736 C CA . MET A 1 89 ? -8.265 3.899 -6.148 1.00 96.75 89 MET A CA 1
ATOM 737 C C . MET A 1 89 ? -9.352 2.861 -6.461 1.00 96.75 89 MET A C 1
ATOM 739 O O . MET A 1 89 ? -10.472 3.245 -6.781 1.00 96.75 89 MET A O 1
ATOM 743 N N . TYR A 1 90 ? -9.031 1.569 -6.345 1.00 96.62 90 TYR A N 1
ATOM 744 C CA . TYR A 1 90 ? -9.912 0.443 -6.670 1.00 96.62 90 TYR A CA 1
ATOM 745 C C . TYR A 1 90 ? -10.283 -0.379 -5.436 1.00 96.62 90 TYR A C 1
ATOM 747 O O . TYR A 1 90 ? -11.422 -0.802 -5.277 1.00 96.62 90 TYR A O 1
ATOM 755 N N . LEU A 1 91 ? -9.327 -0.584 -4.531 1.00 97.38 91 LEU A N 1
ATOM 756 C CA . LEU A 1 91 ? -9.476 -1.389 -3.318 1.00 97.38 91 LEU A CA 1
ATOM 757 C C . LEU A 1 91 ? -9.563 -0.505 -2.066 1.00 97.38 91 LEU A C 1
ATOM 759 O O . LEU A 1 91 ? -9.085 -0.866 -0.995 1.00 97.38 91 LEU A O 1
ATOM 763 N N . TYR A 1 92 ? -10.183 0.671 -2.198 1.00 97.88 92 TYR A N 1
ATOM 764 C CA . TYR A 1 92 ? -10.297 1.671 -1.130 1.00 97.88 92 TYR A CA 1
ATOM 765 C C . TYR A 1 92 ? -10.913 1.113 0.161 1.00 97.88 92 TYR A C 1
ATOM 767 O O . TYR A 1 92 ? -10.530 1.512 1.261 1.00 97.88 92 TYR A O 1
ATOM 775 N N . HIS A 1 93 ? -11.848 0.169 0.023 1.00 97.12 93 HIS A N 1
ATOM 776 C CA . HIS A 1 93 ? -12.605 -0.414 1.127 1.00 97.12 93 HIS A CA 1
ATOM 777 C C . HIS A 1 93 ? -11.983 -1.688 1.722 1.00 97.12 93 HIS A C 1
ATOM 779 O O . HIS A 1 93 ? -12.666 -2.417 2.436 1.00 97.12 93 HIS A O 1
ATOM 785 N N . TYR A 1 94 ? -10.712 -1.969 1.426 1.00 97.50 94 TYR A N 1
ATOM 786 C CA . TYR A 1 94 ? -10.009 -3.175 1.867 1.00 97.50 94 TYR A CA 1
ATOM 787 C C . TYR A 1 94 ? -9.027 -2.812 2.997 1.00 97.50 94 TYR A C 1
ATOM 789 O O . TYR A 1 94 ? -7.976 -2.217 2.726 1.00 97.50 94 TYR A O 1
ATOM 797 N N . PRO A 1 95 ? -9.346 -3.120 4.274 1.00 97.75 95 PRO A N 1
ATOM 798 C CA . PRO A 1 95 ? -8.520 -2.717 5.414 1.00 97.75 95 PRO A CA 1
ATOM 799 C C . PRO A 1 95 ? -7.082 -3.238 5.355 1.00 97.75 95 PRO A C 1
ATOM 801 O O . PRO A 1 95 ? -6.140 -2.562 5.763 1.00 97.75 95 PRO A O 1
ATOM 804 N N . ASP A 1 96 ? -6.894 -4.440 4.825 1.00 97.62 96 ASP A N 1
ATOM 805 C CA . ASP A 1 96 ? -5.599 -5.104 4.745 1.00 97.62 96 ASP A CA 1
ATOM 806 C C . ASP A 1 96 ? -4.636 -4.407 3.767 1.00 97.62 96 ASP A C 1
ATOM 808 O O . ASP A 1 96 ? -3.432 -4.368 4.024 1.00 97.62 96 ASP A O 1
ATOM 812 N N . ILE A 1 97 ? -5.149 -3.786 2.696 1.00 98.50 97 ILE A N 1
ATOM 813 C CA . ILE A 1 97 ? -4.343 -2.981 1.765 1.00 98.50 97 ILE A CA 1
ATOM 814 C C . ILE A 1 97 ? -3.814 -1.723 2.461 1.00 98.50 97 ILE A C 1
ATOM 816 O O . ILE A 1 97 ? -2.632 -1.396 2.336 1.00 98.50 97 ILE A O 1
ATOM 820 N N . TRP A 1 98 ? -4.663 -1.039 3.234 1.00 98.75 98 TRP A N 1
ATOM 821 C CA . TRP A 1 98 ? -4.253 0.112 4.045 1.00 98.75 98 TRP A CA 1
ATOM 822 C C . TRP A 1 98 ? -3.205 -0.269 5.089 1.00 98.75 98 TRP A C 1
ATOM 824 O O . TRP A 1 98 ? -2.195 0.426 5.232 1.00 98.75 98 TRP A O 1
ATOM 834 N N . TYR A 1 99 ? -3.427 -1.384 5.785 1.00 98.62 99 TYR A N 1
ATOM 835 C CA . TYR A 1 99 ? -2.495 -1.919 6.770 1.00 98.62 99 TYR A CA 1
ATOM 836 C C . TYR A 1 99 ? -1.131 -2.246 6.142 1.00 98.62 99 TYR A C 1
ATOM 838 O O . TYR A 1 99 ? -0.097 -1.779 6.627 1.00 98.62 99 TYR A O 1
ATOM 846 N N . ASP A 1 100 ? -1.097 -2.999 5.037 1.00 98.62 100 ASP A N 1
ATOM 847 C CA . ASP A 1 100 ? 0.155 -3.360 4.356 1.00 98.62 100 ASP A CA 1
ATOM 848 C C . ASP A 1 100 ? 0.889 -2.114 3.825 1.00 98.62 100 ASP A C 1
ATOM 850 O O . ASP A 1 100 ? 2.114 -2.022 3.918 1.00 98.62 100 ASP A O 1
ATOM 854 N N . PHE A 1 101 ? 0.158 -1.101 3.347 1.00 98.69 101 PHE A N 1
ATOM 855 C CA . PHE A 1 101 ? 0.768 0.153 2.906 1.00 98.69 101 PHE A CA 1
ATOM 856 C C . PHE A 1 101 ? 1.407 0.933 4.064 1.00 98.69 101 PHE A C 1
ATOM 858 O O . PHE A 1 1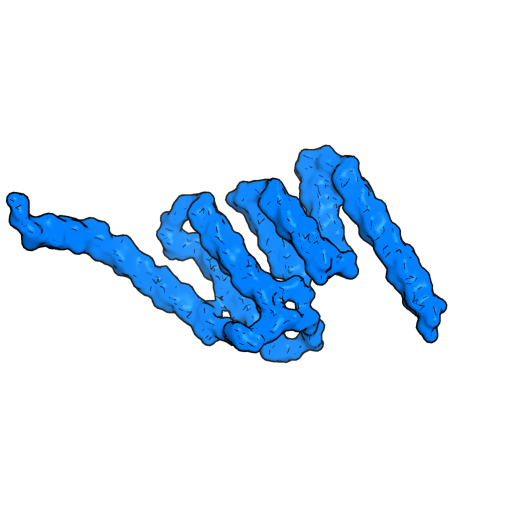01 ? 2.572 1.342 3.981 1.00 98.69 101 PHE A O 1
ATOM 865 N N . ALA A 1 102 ? 0.669 1.132 5.158 1.00 98.56 102 ALA A N 1
ATOM 866 C CA . ALA A 1 102 ? 1.165 1.871 6.313 1.00 98.56 102 ALA A CA 1
ATOM 867 C C . ALA A 1 102 ? 2.358 1.156 6.965 1.00 98.56 102 ALA A C 1
ATOM 869 O O . ALA A 1 102 ? 3.381 1.782 7.246 1.00 98.56 102 ALA A O 1
ATOM 870 N N . THR A 1 103 ? 2.277 -0.166 7.132 1.00 97.94 103 THR A N 1
ATOM 871 C CA . THR A 1 103 ? 3.371 -0.968 7.702 1.00 97.94 103 THR A CA 1
ATOM 872 C C . THR A 1 103 ? 4.607 -0.998 6.805 1.00 97.94 103 THR A C 1
ATOM 874 O O . THR A 1 103 ? 5.727 -0.947 7.318 1.00 97.94 103 THR A O 1
ATOM 877 N N . TRP A 1 104 ? 4.445 -1.013 5.476 1.00 98.00 104 TRP A N 1
ATOM 878 C CA . TRP A 1 104 ? 5.570 -0.841 4.555 1.00 98.00 104 TRP A CA 1
ATOM 879 C C . TRP A 1 104 ? 6.259 0.510 4.760 1.00 98.00 104 TRP A C 1
ATOM 881 O O . TRP A 1 104 ? 7.482 0.572 4.879 1.00 98.00 104 TRP A O 1
ATOM 891 N N . GLN A 1 105 ? 5.488 1.597 4.847 1.00 97.56 105 GLN A N 1
ATOM 892 C CA . GLN A 1 105 ? 6.053 2.932 5.046 1.00 97.56 105 GLN A CA 1
ATOM 893 C C . GLN A 1 105 ? 6.720 3.090 6.409 1.00 97.56 105 GLN A C 1
ATOM 895 O O . GLN A 1 105 ? 7.767 3.724 6.484 1.00 97.56 105 GLN A O 1
ATOM 900 N N . ALA A 1 106 ? 6.192 2.456 7.456 1.00 97.00 106 ALA A N 1
ATOM 901 C CA . ALA A 1 106 ? 6.826 2.458 8.769 1.00 97.00 106 ALA A CA 1
ATOM 902 C C . ALA A 1 106 ? 8.202 1.769 8.743 1.00 97.00 106 ALA A C 1
ATOM 904 O O . ALA A 1 106 ? 9.141 2.245 9.374 1.00 97.00 106 ALA A O 1
ATOM 905 N N . LYS A 1 107 ? 8.331 0.664 7.992 1.00 95.38 107 LYS A N 1
ATOM 906 C CA . LYS A 1 107 ? 9.565 -0.138 7.915 1.00 95.38 107 LYS A CA 1
ATOM 907 C C . LYS A 1 107 ? 10.601 0.420 6.947 1.00 95.38 107 LYS A C 1
ATOM 909 O O . LYS A 1 107 ? 11.795 0.363 7.224 1.00 95.38 107 LYS A O 1
ATOM 914 N N . SER A 1 108 ? 10.163 0.874 5.778 1.00 93.38 108 SER A N 1
ATOM 915 C CA . SER A 1 108 ? 11.057 1.208 4.666 1.00 93.38 108 SER A CA 1
ATOM 916 C C . SER A 1 108 ? 11.081 2.699 4.346 1.00 93.38 108 SER A C 1
ATOM 918 O O . SER A 1 108 ? 12.074 3.172 3.802 1.00 93.38 108 SER A O 1
ATOM 920 N N . GLY A 1 109 ? 10.015 3.433 4.666 1.00 91.50 109 GLY A N 1
ATOM 921 C CA . GLY A 1 109 ? 9.882 4.866 4.417 1.00 91.50 109 GLY A CA 1
ATOM 922 C C . GLY A 1 109 ? 10.106 5.696 5.677 1.00 91.50 109 GLY A C 1
ATOM 923 O O . GLY A 1 109 ? 11.216 5.759 6.201 1.00 91.50 109 GLY A O 1
ATOM 924 N N . SER A 1 110 ? 9.052 6.372 6.135 1.00 94.75 110 SER A N 1
ATOM 925 C CA . SER A 1 110 ? 9.055 7.103 7.399 1.00 94.75 110 SER A CA 1
ATOM 926 C C . SER A 1 110 ? 7.810 6.805 8.230 1.00 94.75 110 SER A C 1
ATOM 928 O O . S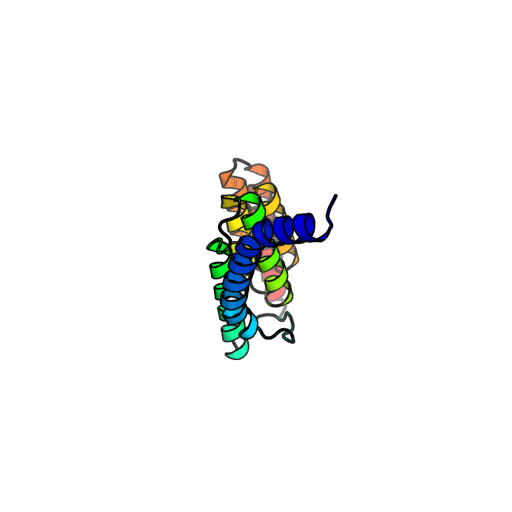ER A 1 110 ? 6.711 6.608 7.703 1.00 94.75 110 SER A O 1
ATOM 930 N N . ILE A 1 111 ? 7.981 6.854 9.551 1.00 96.19 111 ILE A N 1
ATOM 931 C CA . ILE A 1 111 ? 6.889 6.716 10.521 1.00 96.19 111 ILE A CA 1
ATOM 932 C C . ILE A 1 111 ? 5.819 7.793 10.291 1.00 96.19 111 ILE A C 1
ATOM 934 O O . ILE A 1 111 ? 4.634 7.477 10.271 1.00 96.19 111 ILE A O 1
ATOM 938 N N . ASP A 1 112 ? 6.210 9.034 9.989 1.00 96.56 112 ASP A N 1
ATOM 939 C CA . ASP A 1 112 ? 5.257 10.110 9.682 1.00 96.56 112 ASP A CA 1
ATOM 940 C C . ASP A 1 112 ? 4.377 9.800 8.462 1.00 96.56 112 ASP A C 1
ATOM 942 O O . ASP A 1 112 ? 3.199 10.163 8.428 1.00 96.56 112 ASP A O 1
ATOM 946 N N . ALA A 1 113 ? 4.930 9.139 7.439 1.00 97.38 113 ALA A N 1
ATOM 947 C CA . ALA A 1 113 ? 4.151 8.715 6.281 1.00 97.38 113 ALA A CA 1
ATOM 948 C C . ALA A 1 113 ? 3.168 7.601 6.663 1.00 97.38 113 ALA A C 1
ATOM 950 O O . ALA A 1 113 ? 2.003 7.669 6.274 1.00 97.38 113 ALA A O 1
ATOM 951 N N . ALA A 1 114 ? 3.608 6.625 7.462 1.00 98.31 114 ALA A N 1
ATOM 952 C CA . ALA A 1 114 ? 2.747 5.559 7.972 1.00 98.31 114 ALA A CA 1
ATOM 953 C C . ALA A 1 114 ? 1.572 6.109 8.794 1.00 98.31 114 ALA A C 1
ATOM 955 O O . ALA A 1 114 ? 0.429 5.734 8.550 1.00 98.31 114 ALA A O 1
ATOM 956 N N . ILE A 1 115 ? 1.832 7.068 9.688 1.00 98.06 115 ILE A N 1
ATOM 957 C CA . ILE A 1 115 ? 0.804 7.748 10.490 1.00 98.06 115 ILE A CA 1
ATOM 958 C C . ILE A 1 115 ? -0.228 8.429 9.589 1.00 98.06 115 ILE A C 1
ATOM 960 O O . ILE A 1 115 ? -1.430 8.243 9.767 1.00 98.06 115 ILE A O 1
ATOM 964 N N . LYS A 1 116 ? 0.217 9.179 8.572 1.00 98.31 116 LYS A N 1
ATOM 965 C CA . LYS A 1 116 ? -0.699 9.829 7.618 1.00 98.31 116 LYS A CA 1
ATOM 966 C C . LYS A 1 116 ? -1.553 8.815 6.856 1.00 98.31 116 LYS A C 1
ATOM 968 O O . LYS A 1 116 ? -2.712 9.103 6.560 1.00 98.31 116 LYS A O 1
ATOM 973 N N . ILE A 1 117 ? -0.999 7.649 6.528 1.00 98.69 117 ILE A N 1
ATOM 974 C CA . ILE A 1 117 ? -1.738 6.574 5.857 1.00 98.69 117 ILE A CA 1
ATOM 975 C C . ILE A 1 117 ? -2.769 5.970 6.807 1.00 98.69 117 ILE A C 1
ATOM 977 O O . ILE A 1 117 ? -3.926 5.873 6.415 1.00 98.69 117 ILE A O 1
ATOM 981 N N . PHE A 1 118 ? -2.413 5.659 8.056 1.00 98.56 118 PHE A N 1
ATOM 982 C CA . PHE A 1 118 ? -3.376 5.172 9.049 1.00 98.56 118 PHE A CA 1
ATOM 983 C C . PHE A 1 118 ? -4.501 6.179 9.312 1.00 98.56 118 PHE A C 1
ATOM 985 O O . PHE A 1 118 ? -5.672 5.818 9.287 1.00 98.56 118 PHE A O 1
ATOM 992 N N . GLN A 1 119 ? -4.184 7.466 9.451 1.00 97.88 119 GLN A N 1
ATOM 993 C CA . GLN A 1 119 ? -5.197 8.516 9.602 1.00 97.88 119 GLN A CA 1
ATOM 994 C C . GLN A 1 119 ? -6.140 8.609 8.392 1.00 97.88 119 GLN A C 1
ATOM 996 O O . GLN A 1 119 ? -7.328 8.885 8.556 1.00 97.88 119 GLN A O 1
ATOM 1001 N N . ARG A 1 120 ? -5.636 8.393 7.169 1.00 98.50 120 ARG A N 1
ATOM 1002 C CA . ARG A 1 120 ? -6.478 8.291 5.964 1.00 98.50 120 ARG A CA 1
ATOM 1003 C C . ARG A 1 120 ? -7.321 7.019 5.979 1.00 98.50 120 ARG A C 1
ATOM 1005 O O . ARG A 1 120 ? -8.501 7.098 5.660 1.00 98.50 120 ARG A O 1
ATOM 1012 N N . ALA A 1 121 ? -6.741 5.895 6.386 1.00 98.38 121 ALA A N 1
ATOM 1013 C CA . ALA A 1 121 ? -7.420 4.611 6.475 1.00 98.38 121 ALA A CA 1
ATOM 1014 C C . ALA A 1 121 ? -8.605 4.669 7.450 1.00 98.38 121 ALA A C 1
ATOM 1016 O O . ALA A 1 121 ? -9.694 4.234 7.103 1.00 98.38 121 ALA A O 1
ATOM 1017 N N . LEU A 1 122 ? -8.444 5.300 8.617 1.00 96.94 122 LEU A N 1
ATOM 1018 C CA . LEU A 1 122 ? -9.528 5.465 9.595 1.00 96.94 122 LEU A CA 1
ATOM 1019 C C . LEU A 1 122 ? -10.625 6.436 9.143 1.00 96.94 122 LEU A C 1
ATOM 1021 O O . LEU A 1 122 ? -11.763 6.323 9.582 1.00 96.94 122 LEU A O 1
ATOM 1025 N N . LYS A 1 123 ? -10.316 7.378 8.245 1.00 96.00 123 LYS A N 1
ATOM 1026 C CA . LYS A 1 123 ? -11.347 8.194 7.581 1.00 96.00 123 LYS A CA 1
ATOM 1027 C C . LYS A 1 123 ? -12.097 7.403 6.513 1.00 96.00 123 LYS A C 1
ATOM 1029 O O . LYS A 1 123 ? -13.288 7.620 6.332 1.00 96.00 123 LYS A O 1
ATOM 1034 N N . ALA A 1 124 ? -11.393 6.527 5.798 1.00 95.88 124 ALA A N 1
ATOM 1035 C CA . ALA A 1 124 ? -11.964 5.667 4.767 1.00 95.88 124 ALA A CA 1
ATOM 1036 C C . ALA A 1 124 ? -12.860 4.572 5.364 1.00 95.88 124 ALA A C 1
ATOM 1038 O O . ALA A 1 124 ? -13.917 4.259 4.823 1.00 95.88 124 ALA A O 1
ATOM 1039 N N . LEU A 1 125 ? -12.404 3.981 6.469 1.00 96.31 125 LEU A N 1
ATOM 1040 C CA . LEU A 1 125 ? -12.944 2.778 7.091 1.00 96.31 125 LEU A CA 1
ATOM 1041 C C . LEU A 1 125 ? -13.001 2.963 8.618 1.00 96.31 125 LEU A C 1
ATOM 1043 O O . LEU A 1 125 ? -12.268 2.290 9.347 1.00 96.31 125 LEU A O 1
ATOM 1047 N N . PRO A 1 126 ? -13.854 3.876 9.120 1.00 94.62 126 PRO A N 1
ATOM 1048 C CA . PRO A 1 126 ? -13.940 4.183 10.550 1.00 94.62 126 PRO A CA 1
ATOM 1049 C C . PRO A 1 126 ? -14.395 2.992 11.400 1.00 94.62 126 PRO A C 1
ATOM 1051 O O . PRO A 1 126 ? -14.044 2.921 12.572 1.00 94.62 126 PRO A O 1
ATOM 1054 N N . GLU A 1 127 ? -15.107 2.038 10.804 1.00 91.94 127 GLU A N 1
ATOM 1055 C CA . GLU A 1 127 ? -15.605 0.821 11.460 1.00 91.94 127 GLU A CA 1
ATOM 1056 C C . GLU A 1 127 ? -14.547 -0.291 11.564 1.00 91.94 127 GLU A C 1
ATOM 1058 O O . GLU A 1 127 ? -14.762 -1.324 12.192 1.00 91.94 127 GLU A O 1
ATOM 1063 N N . SER A 1 128 ? -13.391 -0.128 10.914 1.00 95.06 128 SER A N 1
ATOM 1064 C CA . SER A 1 128 ? -12.379 -1.179 10.849 1.00 95.06 128 SER A CA 1
ATOM 1065 C C . SER A 1 128 ? -11.519 -1.202 12.112 1.00 95.06 128 SER A C 1
ATOM 1067 O O . SER A 1 128 ? -10.442 -0.601 12.144 1.00 95.06 128 SER A O 1
ATOM 1069 N N . GLU A 1 129 ? -11.933 -1.970 13.119 1.00 94.38 129 GLU A N 1
ATOM 1070 C CA . GLU A 1 129 ? -11.187 -2.150 14.376 1.00 94.38 129 GLU A CA 1
ATOM 1071 C C . GLU A 1 129 ? -9.721 -2.547 14.142 1.00 94.38 129 GLU A C 1
ATOM 1073 O O . GLU A 1 129 ? -8.819 -2.003 14.772 1.00 94.38 129 GLU A O 1
ATOM 1078 N N . VAL A 1 130 ? -9.457 -3.412 13.156 1.00 95.25 130 VAL A N 1
ATOM 1079 C CA . VAL A 1 130 ? -8.097 -3.846 12.781 1.00 95.25 130 VAL A CA 1
ATOM 1080 C C . VAL A 1 130 ? -7.179 -2.662 12.456 1.00 95.25 130 VAL A C 1
ATOM 1082 O O . VAL A 1 130 ? -6.007 -2.663 12.827 1.00 95.25 130 VAL A O 1
ATOM 1085 N N . LEU A 1 131 ? -7.702 -1.630 11.786 1.00 97.56 131 LEU A N 1
ATOM 1086 C CA . LEU A 1 131 ? -6.928 -0.438 11.434 1.00 97.56 131 LEU A CA 1
ATOM 1087 C C . LEU A 1 131 ? -6.717 0.475 12.643 1.00 97.56 131 LEU A C 1
ATOM 1089 O O . LEU A 1 131 ? -5.665 1.106 12.744 1.00 97.56 131 LEU A O 1
ATOM 1093 N N . TRP A 1 132 ? -7.685 0.530 13.562 1.00 97.06 132 TRP A N 1
ATOM 1094 C CA . TRP A 1 132 ? -7.548 1.267 14.817 1.00 97.06 132 TRP A CA 1
ATOM 1095 C C . TRP A 1 132 ? -6.466 0.656 15.701 1.00 97.06 132 TRP A C 1
ATOM 1097 O O . TRP A 1 132 ? -5.561 1.375 16.125 1.00 97.06 132 TRP A O 1
ATOM 1107 N N . TYR A 1 133 ? -6.521 -0.662 15.917 1.00 96.62 133 TYR A N 1
ATOM 1108 C CA . TYR A 1 133 ? -5.513 -1.394 16.683 1.00 96.62 133 TYR A CA 1
ATOM 1109 C C . TYR A 1 133 ? -4.126 -1.230 16.065 1.00 96.62 133 TYR A C 1
ATOM 1111 O O . TYR A 1 133 ? -3.204 -0.799 16.747 1.00 96.62 133 TYR A O 1
ATOM 1119 N N . ALA A 1 134 ? -3.991 -1.449 14.755 1.00 97.69 134 ALA A N 1
ATOM 1120 C CA . ALA A 1 134 ? -2.714 -1.288 14.067 1.00 97.69 134 ALA A CA 1
ATOM 1121 C C . ALA A 1 134 ? -2.135 0.133 14.177 1.00 97.69 134 ALA A C 1
ATOM 1123 O O . ALA A 1 134 ? -0.918 0.303 14.282 1.00 97.69 134 ALA A O 1
ATOM 1124 N N . TYR A 1 135 ? -2.986 1.165 14.148 1.00 98.06 135 TYR A N 1
ATOM 1125 C CA . TYR A 1 135 ? -2.520 2.537 14.315 1.00 98.06 135 TYR A CA 1
ATOM 1126 C C . TYR A 1 135 ? -2.078 2.815 15.758 1.00 98.06 135 TYR A C 1
ATOM 1128 O O . TYR A 1 135 ? -1.029 3.425 15.971 1.00 98.06 135 TYR A O 1
ATOM 1136 N N . ALA A 1 136 ? -2.836 2.340 16.747 1.00 97.00 136 ALA A N 1
ATOM 1137 C CA . ALA A 1 136 ? -2.464 2.478 18.148 1.00 97.00 136 ALA A CA 1
ATOM 1138 C C . ALA A 1 136 ? -1.147 1.745 18.459 1.00 97.00 136 ALA A C 1
ATOM 1140 O O . ALA A 1 136 ? -0.250 2.351 19.039 1.00 97.00 136 ALA A O 1
ATOM 1141 N N . GLU A 1 137 ? -0.982 0.507 17.982 1.00 96.19 137 GLU A N 1
ATOM 1142 C CA . GLU A 1 137 ? 0.260 -0.269 18.104 1.00 96.19 137 GLU A CA 1
ATOM 1143 C C . GLU A 1 137 ? 1.461 0.461 17.483 1.00 96.19 137 GLU A C 1
ATOM 1145 O O . GLU A 1 137 ? 2.560 0.446 18.043 1.00 96.19 137 GLU A O 1
ATOM 1150 N N . LEU A 1 138 ? 1.272 1.143 16.343 1.00 96.94 138 LEU A N 1
ATOM 1151 C CA . LEU A 1 138 ? 2.329 1.964 15.751 1.00 96.94 138 LEU A CA 1
ATOM 1152 C C . LEU A 1 138 ? 2.748 3.094 16.703 1.00 96.94 138 LEU A C 1
ATOM 1154 O O . LEU A 1 138 ? 3.948 3.274 16.910 1.00 96.94 138 LEU A O 1
ATOM 1158 N N . GLU A 1 139 ? 1.801 3.840 17.279 1.00 96.88 139 GLU A N 1
ATOM 1159 C CA . GLU A 1 139 ? 2.105 4.915 18.239 1.00 96.88 139 GLU A CA 1
ATOM 1160 C C . GLU A 1 139 ? 2.744 4.359 19.530 1.00 96.88 139 GLU A C 1
ATOM 1162 O O . GLU A 1 139 ? 3.705 4.934 20.043 1.00 96.88 139 GLU A O 1
ATOM 1167 N N . GLU A 1 140 ? 2.320 3.191 20.018 1.00 94.75 140 GLU A N 1
ATOM 1168 C CA . GLU A 1 140 ? 2.962 2.529 21.164 1.00 94.75 140 GLU A CA 1
ATOM 1169 C C . GLU A 1 140 ? 4.406 2.123 20.860 1.00 94.75 140 GLU A C 1
ATOM 1171 O O . GLU A 1 140 ? 5.304 2.372 21.666 1.00 94.75 140 GLU A O 1
ATOM 1176 N N . SER A 1 141 ? 4.656 1.557 19.674 1.00 94.19 141 SER A N 1
ATOM 1177 C CA . SER A 1 141 ? 5.984 1.077 19.267 1.00 94.19 141 SER A CA 1
ATOM 1178 C C . SER A 1 141 ? 7.044 2.182 19.205 1.00 94.19 141 SER A C 1
ATOM 1180 O O . SER A 1 141 ? 8.239 1.909 19.323 1.00 94.19 141 SER A O 1
ATOM 1182 N N . ARG A 1 142 ? 6.615 3.441 19.062 1.00 93.56 142 ARG A N 1
ATOM 1183 C CA . ARG A 1 142 ? 7.480 4.631 19.091 1.00 93.56 142 ARG A CA 1
ATOM 1184 C C . ARG A 1 142 ? 7.501 5.342 20.450 1.00 93.56 142 ARG A C 1
ATOM 1186 O O . ARG A 1 142 ? 8.129 6.391 20.559 1.00 93.56 142 ARG A O 1
ATOM 1193 N N . GLY A 1 143 ? 6.834 4.791 21.466 1.00 92.69 143 GLY A N 1
ATOM 1194 C CA . GLY A 1 143 ? 6.757 5.354 22.817 1.00 92.69 143 GLY A CA 1
ATOM 1195 C C . GLY A 1 143 ? 5.714 6.464 22.998 1.00 92.69 143 GLY A C 1
ATOM 1196 O O . GLY A 1 143 ? 5.677 7.096 24.053 1.00 92.69 143 GLY A O 1
ATOM 1197 N N . GLU A 1 144 ? 4.847 6.700 22.012 1.00 94.19 144 GLU A N 1
ATOM 1198 C CA . GLU A 1 144 ? 3.820 7.746 22.038 1.00 94.19 144 GLU A CA 1
ATOM 1199 C C . GLU A 1 144 ? 2.535 7.246 22.719 1.00 94.19 144 GLU A C 1
ATOM 1201 O O . GLU A 1 144 ? 1.485 7.042 22.106 1.00 94.19 144 GLU A O 1
ATOM 1206 N N . ILE A 1 145 ? 2.615 7.070 24.040 1.00 94.12 145 ILE A N 1
ATOM 1207 C CA . ILE A 1 145 ? 1.532 6.489 24.850 1.00 94.12 145 ILE A CA 1
ATOM 1208 C C . ILE A 1 145 ? 0.263 7.357 24.852 1.00 94.12 145 ILE A C 1
ATOM 1210 O O . ILE A 1 145 ? -0.848 6.831 24.848 1.00 94.12 145 ILE A O 1
ATOM 1214 N N . GLN A 1 146 ? 0.399 8.689 24.858 1.00 95.75 146 GLN A N 1
ATOM 1215 C CA . GLN A 1 146 ? -0.763 9.589 24.884 1.00 95.75 146 GLN A CA 1
ATOM 1216 C C . GLN A 1 146 ? -1.560 9.539 23.565 1.00 95.75 146 GLN A C 1
ATOM 1218 O O . GLN A 1 146 ? -2.780 9.355 23.629 1.00 95.75 146 GLN A O 1
ATOM 1223 N N . PRO A 1 147 ? -0.925 9.633 22.377 1.00 94.50 147 PRO A N 1
ATOM 1224 C CA . PRO A 1 147 ? -1.598 9.354 21.110 1.00 94.50 147 PRO A CA 1
ATOM 1225 C C . PRO A 1 147 ? -2.246 7.969 21.049 1.00 94.50 147 PRO A C 1
ATOM 1227 O O . PRO A 1 147 ? -3.430 7.890 20.725 1.00 94.50 147 PRO A O 1
ATOM 1230 N N . ALA A 1 148 ? -1.526 6.905 21.421 1.00 94.75 148 ALA A N 1
ATOM 1231 C CA . ALA A 1 148 ? -2.065 5.543 21.418 1.00 94.75 148 ALA A CA 1
ATOM 1232 C C . ALA A 1 148 ? -3.330 5.416 22.279 1.00 94.75 148 ALA A C 1
ATOM 1234 O O . ALA A 1 148 ? -4.370 4.951 21.812 1.00 94.75 148 ALA A O 1
ATOM 1235 N N . LYS A 1 149 ? -3.283 5.928 23.515 1.00 94.00 149 LYS A N 1
ATOM 1236 C CA . LYS A 1 149 ? -4.436 5.954 24.420 1.00 94.00 149 LYS A CA 1
ATOM 1237 C C . LYS A 1 149 ? -5.635 6.671 23.796 1.00 94.00 149 LYS A C 1
ATOM 1239 O O . LYS A 1 149 ? -6.743 6.145 23.837 1.00 94.00 149 LYS A O 1
ATOM 1244 N N . LYS A 1 150 ? -5.420 7.835 23.178 1.00 94.69 150 LYS A N 1
ATOM 1245 C CA . LYS A 1 150 ? -6.490 8.594 22.515 1.00 94.69 150 LYS A CA 1
ATOM 1246 C C . LYS A 1 150 ? -7.123 7.813 21.358 1.00 94.69 150 LYS A C 1
ATOM 1248 O O . LYS A 1 150 ? -8.332 7.907 21.145 1.00 94.69 150 LYS A O 1
ATOM 1253 N N . ILE A 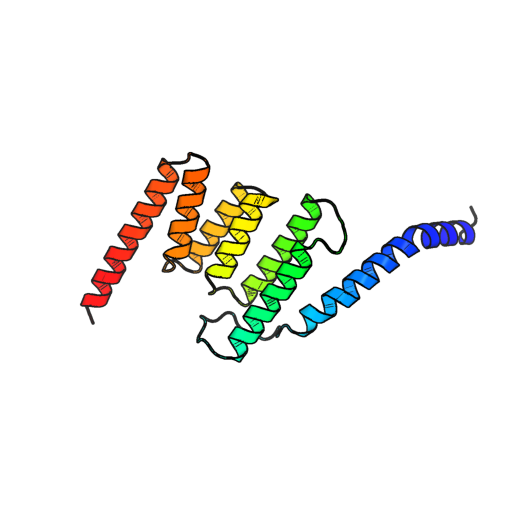1 151 ? -6.321 7.056 20.608 1.00 94.12 151 ILE A N 1
ATOM 1254 C CA . ILE A 1 151 ? -6.799 6.191 19.522 1.00 94.12 151 ILE A CA 1
ATOM 1255 C C . ILE A 1 151 ? -7.690 5.080 20.099 1.00 94.12 151 ILE A C 1
ATOM 1257 O O . ILE A 1 151 ? -8.814 4.915 19.628 1.00 94.12 151 ILE A O 1
ATOM 1261 N N . TYR A 1 152 ? -7.258 4.398 21.166 1.00 92.56 152 TYR A N 1
ATOM 1262 C CA . TYR A 1 152 ? -8.070 3.376 21.842 1.00 92.56 152 TYR A CA 1
ATOM 1263 C C . TYR A 1 152 ? -9.368 3.932 22.439 1.00 92.56 152 TYR A C 1
ATOM 1265 O O . TYR A 1 152 ? -10.427 3.331 22.277 1.00 92.56 152 TYR A O 1
ATOM 1273 N N . GLU A 1 153 ? -9.320 5.091 23.095 1.00 92.12 153 GLU A N 1
ATOM 1274 C CA . GLU A 1 153 ? -10.518 5.749 23.634 1.00 92.12 153 GLU A CA 1
ATOM 1275 C C . GLU A 1 153 ? -11.511 6.113 22.523 1.00 92.12 153 GLU A C 1
ATOM 1277 O O . GLU A 1 153 ? -12.716 5.936 22.692 1.00 92.12 153 GLU A O 1
ATOM 1282 N N . SER A 1 154 ? -11.011 6.566 21.368 1.00 90.81 154 SER A N 1
ATOM 1283 C CA . SER A 1 154 ? -11.848 6.868 20.200 1.00 90.81 154 SER A CA 1
ATOM 1284 C C . SER A 1 154 ? -12.505 5.605 19.636 1.00 90.81 154 SER A C 1
ATOM 1286 O O . SER A 1 154 ? -13.697 5.622 19.336 1.00 90.81 154 SER A O 1
ATOM 1288 N N . LEU A 1 155 ? -11.758 4.499 19.549 1.00 89.12 155 LEU A N 1
ATOM 1289 C CA . LEU A 1 155 ? -12.284 3.196 19.134 1.00 89.12 155 LEU A CA 1
ATOM 1290 C C . LEU A 1 155 ? -13.407 2.719 20.070 1.00 89.12 155 LEU A C 1
ATOM 1292 O O . LEU A 1 155 ? -14.483 2.350 19.604 1.00 89.12 155 LEU A O 1
ATOM 1296 N N . LEU A 1 156 ? -13.190 2.779 21.389 1.00 86.56 156 LEU A N 1
ATOM 1297 C CA . LEU A 1 156 ? -14.193 2.382 22.383 1.00 86.56 156 LEU A CA 1
ATOM 1298 C C . LEU A 1 156 ? -15.434 3.283 22.342 1.00 86.56 156 LEU A C 1
ATOM 1300 O O . LEU A 1 156 ? -16.556 2.783 22.406 1.00 86.56 156 LEU A O 1
ATOM 1304 N N . GLY A 1 157 ? -15.248 4.599 22.201 1.00 82.00 157 GLY A N 1
ATOM 1305 C CA . GLY A 1 157 ? -16.350 5.552 22.055 1.00 82.00 157 GLY A CA 1
ATOM 1306 C C . GLY A 1 157 ? -17.223 5.257 20.832 1.00 82.00 157 GLY A C 1
ATOM 1307 O O . GLY A 1 157 ? -18.451 5.276 20.934 1.00 82.00 157 GLY A O 1
ATOM 1308 N N . ASN A 1 158 ? -16.603 4.906 19.702 1.00 73.94 158 ASN A N 1
ATOM 1309 C CA . ASN A 1 158 ? -17.320 4.492 18.496 1.00 73.94 158 ASN A CA 1
ATOM 1310 C C . ASN A 1 158 ? -18.059 3.158 18.704 1.00 73.94 158 ASN A C 1
ATOM 1312 O O . ASN A 1 158 ? -19.239 3.062 18.373 1.00 73.94 158 ASN A O 1
ATOM 1316 N N . GLY A 1 159 ? -17.418 2.163 19.329 1.00 65.06 159 GLY A N 1
ATOM 1317 C CA . GLY A 1 159 ? -18.028 0.860 19.638 1.00 65.06 159 GLY A CA 1
ATOM 1318 C C . GLY A 1 159 ? -19.291 0.956 20.504 1.00 65.06 159 GLY A C 1
ATOM 1319 O O . GLY A 1 159 ? -20.284 0.267 20.254 1.00 65.06 159 GLY A O 1
ATOM 1320 N N . VAL A 1 160 ? -19.308 1.867 21.482 1.00 62.47 160 VAL A N 1
ATOM 1321 C CA . VAL A 1 160 ? -20.503 2.157 22.298 1.00 62.47 160 VAL A CA 1
ATOM 1322 C C . VAL A 1 160 ? -21.618 2.798 21.461 1.00 62.47 160 VAL A C 1
ATOM 1324 O O . VAL A 1 160 ? -22.791 2.483 21.648 1.00 62.47 160 VAL A O 1
ATOM 1327 N N . SER A 1 161 ? -21.280 3.662 20.502 1.00 60.06 161 SER A N 1
ATOM 1328 C CA . SER A 1 161 ? -22.280 4.273 19.620 1.00 60.06 161 SER A CA 1
ATOM 1329 C C . SER A 1 161 ? -22.895 3.262 18.645 1.00 60.06 161 SER A C 1
ATOM 1331 O O . SER A 1 161 ? -24.101 3.312 18.409 1.00 60.06 161 SER A O 1
ATOM 1333 N N . ILE A 1 162 ? -22.095 2.341 18.100 1.00 59.19 162 ILE A N 1
ATOM 1334 C CA . ILE A 1 162 ? -22.551 1.292 17.173 1.00 59.19 162 ILE A CA 1
ATOM 1335 C C . ILE A 1 162 ? -23.453 0.287 17.894 1.00 59.19 162 ILE A C 1
ATOM 1337 O O . ILE A 1 162 ? -24.534 -0.038 17.404 1.00 59.19 162 ILE A O 1
ATOM 1341 N N . THR A 1 163 ? -23.053 -0.167 19.086 1.00 58.06 163 THR A N 1
ATOM 1342 C CA . THR A 1 163 ? -23.880 -1.068 19.907 1.00 58.06 163 THR A CA 1
ATOM 1343 C C . THR A 1 163 ? -25.194 -0.405 20.317 1.00 58.06 163 THR A C 1
ATOM 1345 O O . THR A 1 163 ? -26.248 -1.021 20.194 1.00 58.06 163 THR A O 1
ATOM 1348 N N . ALA A 1 164 ? -25.176 0.876 20.700 1.00 55.16 164 ALA A N 1
ATOM 1349 C CA . ALA A 1 164 ? -26.395 1.619 21.014 1.00 55.16 164 ALA A CA 1
ATOM 1350 C C . ALA A 1 164 ? -27.361 1.733 19.817 1.00 55.16 164 ALA A C 1
ATOM 1352 O O . ALA A 1 164 ? -28.570 1.616 20.004 1.00 55.16 164 ALA A O 1
ATOM 1353 N N . LEU A 1 165 ? -26.853 1.919 18.593 1.00 54.31 165 LEU A N 1
ATOM 1354 C CA . LEU A 1 165 ? -27.670 1.957 17.373 1.00 54.31 165 LEU A CA 1
ATOM 1355 C C . LEU A 1 165 ? -28.227 0.577 16.988 1.00 54.31 165 LEU A C 1
ATOM 1357 O O . LEU A 1 165 ? -29.368 0.491 16.537 1.00 54.31 165 LEU A O 1
ATOM 1361 N N . ALA A 1 166 ? -27.467 -0.499 17.211 1.00 52.44 166 ALA A N 1
ATOM 1362 C CA . ALA A 1 166 ? -27.905 -1.871 16.944 1.00 52.44 166 ALA A CA 1
ATOM 1363 C C . ALA A 1 166 ? -29.075 -2.326 17.840 1.00 52.44 166 ALA A C 1
ATOM 1365 O O . ALA A 1 166 ? -29.808 -3.237 17.473 1.00 52.44 166 ALA A O 1
ATOM 1366 N N . HIS A 1 167 ? -29.279 -1.688 18.997 1.00 51.72 167 HIS A N 1
ATOM 1367 C CA . HIS A 1 167 ? -30.394 -1.975 19.908 1.00 51.72 167 HIS A CA 1
ATOM 1368 C C . HIS A 1 167 ? -31.690 -1.201 19.592 1.00 51.72 167 HIS A C 1
ATOM 1370 O O . HIS A 1 167 ? -32.679 -1.369 20.304 1.00 51.72 167 HIS A O 1
ATOM 1376 N N . ILE A 1 168 ? -31.693 -0.341 18.564 1.00 51.41 168 ILE A N 1
ATOM 1377 C CA . ILE A 1 168 ? -32.847 0.491 18.165 1.00 51.41 168 ILE A CA 1
ATOM 1378 C C . ILE A 1 168 ? -33.566 -0.071 16.911 1.00 51.41 168 ILE A C 1
ATOM 1380 O O . ILE A 1 168 ? -34.579 0.482 16.482 1.00 51.41 168 ILE A O 1
ATOM 1384 N N . GLN A 1 169 ? -33.097 -1.188 16.341 1.00 38.62 169 GLN A N 1
ATOM 1385 C CA . GLN A 1 169 ? -33.779 -1.942 15.272 1.00 38.62 169 GLN A CA 1
ATOM 1386 C C . GLN A 1 169 ? -34.477 -3.187 15.821 1.00 38.62 169 GLN A C 1
ATOM 1388 O O . GLN A 1 169 ? -35.558 -3.514 15.281 1.00 38.62 169 GLN A O 1
#

Sequence (169 aa):
MNFVMLAKGLLSEYQPKYNSARVVYRERKKYVDEIDWDMLAVPPTGSYKEEKQYMAWKKLIAFEKGNPQRIDTASSNRRIAFTYEQCLMYLYHYPDIWYDFATWQAKSGSIDAAIKIFQRALKALPESEVLWYAYAELEESRGEIQPAKKIYESLLGNGVSITALAHIQ

InterPro domains:
  IPR003107 HAT (Half-A-TPR) repeat [SM00386] (75-107)
  IPR003107 HAT (Half-A-TPR) repeat [SM00386] (109-141)
  IPR008847 Suppressor of forked [PF05843] (5-156)
  IPR011990 Tetratricopeptide-like helical domain superfamily [SSF48452] (5-165)
  IPR019734 Tetratricopeptide repeat [PS50005] (95-128)
  IPR045243 mRNA 3'-end-processing protein Rna14-like [PTHR19980] (5-169)

Organism: Thalictrum thalictroides (NCBI:txid46969)

pLDDT: mean 92.62, std 11.1, range [38.62, 98.75]

Foldseek 3Di:
DDVVVVVVVVCVVCVVVVVLVVVLVVVLVVLVVQADPPAAADADPPDPNVVSNVVSLVVSLVSLVVVSSPDDLAVSLVVSLVSLVSSCRRPVNPLVSLLVNLVCCVPRNNPVVSLVSLVSNCVSCVPPVVSLQSNLVSCVVVVNNVVSVVSVVSNVVVVVVVVVVVVVD